Protein 6UYR (pdb70)

Foldseek 3Di:
DFWAKEWEQEPVRDTDIDTDDQQDFVLCLCVVCVVVVHDSLQKFKDFVRHTRDRRDGNNNVVDGHHGYIYMDTD/DDDDDDDDDDDPPDDD

B-factor: mean 20.48, std 8.16, range [10.78, 58.62]

InterPro domains:
  IPR000626 Ubiquitin-like domain [PS50053] (20-97)
  IPR000626 Ubiquitin-like domain [SM00213] (22-93)
  IPR022617 Rad60/SUMO-like domain [PF11976] (22-91)
  IPR029071 Ubiquitin-like domain superfamily [SSF54236] (2-98)
  IPR046332 Small ubiquitin-related modifier 1, Ubl domain [cd16114] (21-96)

Solvent-accessible surface area: 6352 Å² total

Nearest PDB structures (foldseek):
  6uyv-assembly1_A  TM=1.013E+00  e=6.650E-16  Homo sapiens
  2eke-assembly2_D  TM=9.520E-01  e=4.293E-10  Saccharomyces cerevisiae
  3uqb-assembly1_A  TM=9.479E-01  e=8.353E-10  Saccharomyces cerevisiae S288C
  5jne-assembly1_A  TM=9.469E-01  e=2.121E-09  Saccharomyces cerevisiae S288C
  8ik6-assembly2_B  TM=8.566E-01  e=6.239E-06  Homo sapiens

Sequence (90 aa):
GEYIKLKKVIGQDSSEIHHFKVKMTTHLKLKESYAQRQGVPMNSLRFLFEGQRIADNHTPKELGMEEEDVIEVVYQEEAEERVVVISNSSSRY

GO terms:
  GO:0005515 protein binding (F, IPI)
  GO:0015459 potassium channel regulator activity (F, IDA)
  GO:0034605 cellular response to heat (P, IDA)
  GO:0097165 nuclear stress granule (C, IDA)
  GO:0005634 nucleus (C, IDA)
  GO:0005886 plasma membrane (C, IDA)
  GO:0016604 nuclear body (C, IDA)
  GO:0016605 PML body (C, IDA)
  GO:0031386 protein tag activity (F, IDA)
  GO:0045759 negative regulation of action potential (P, IDA)
  GO:0016925 protein sumoylation (P, IDA)
  GO:0032436 positive regulation of proteasomal ubiquitin-dependent protein catabolic process (P, IDA)
  GO:0071276 cellular response to cadmium ion (P, IDA)
  GO:0031625 ubiquitin protein ligase binding (F, IPI)
  GO:0005634 nucleus (C, TAS)
  GO:0005643 nuclear pore (C, TAS)
  GO:0006281 DNA repair (P, TAS)
  GO:0005654 nucleoplasm (C, TAS)
  GO:0005829 cytosol (C, TAS)
  GO:0031334 positive regulation of protein-containing complex assembly (P, IDA)

Structure (mmCIF, N/CA/C/O backbone):
data_6UYR
#
_entry.id   6UYR
#
_cell.length_a   38.373
_cell.length_b   47.070
_cell.length_c   63.179
_cell.angle_alpha   90.000
_cell.angle_beta   90.000
_cell.angle_gamma   90.000
#
_symmetry.space_group_name_H-M   'P 21 21 21'
#
loop_
_entity.id
_entity.type
_entity.pdbx_description
1 polymer 'Small ubiquitin-related modifier 1'
2 polymer 'Protein PML'
3 water water
#
loop_
_atom_site.group_PDB
_atom_site.id
_atom_site.type_symbol
_atom_site.label_atom_id
_atom_site.label_alt_id
_atom_site.label_comp_id
_atom_site.label_asym_id
_atom_site.label_entity_id
_atom_site.label_seq_id
_atom_site.pdbx_PDB_ins_code
_atom_site.Cartn_x
_atom_site.Cartn_y
_atom_site.Cartn_z
_atom_site.occupancy
_atom_site.B_iso_or_equiv
_atom_site.auth_seq_id
_atom_site.auth_comp_id
_atom_site.auth_asym_id
_atom_site.auth_atom_id
_atom_site.pdbx_PDB_model_num
ATOM 1 N N . GLY A 1 5 ? -4.425 -12.562 24.355 1.00 29.23 19 GLY A N 1
ATOM 2 C CA . GLY A 1 5 ? -3.587 -11.393 24.162 1.00 26.89 19 GLY A CA 1
ATOM 3 C C . GLY A 1 5 ? -3.987 -10.543 22.975 1.00 25.15 19 GLY A C 1
ATOM 4 O O . GLY A 1 5 ? -5.148 -10.513 22.578 1.00 25.90 19 GLY A O 1
ATOM 7 N N . GLU A 1 6 ? -3.007 -9.851 22.410 1.00 22.02 20 GLU A N 1
ATOM 8 C CA . GLU A 1 6 ? -3.253 -8.951 21.303 1.00 20.29 20 GLU A CA 1
ATOM 9 C C . GLU A 1 6 ? -3.055 -9.654 19.964 1.00 17.96 20 GLU A C 1
ATOM 10 O O . GLU A 1 6 ? -2.253 -10.584 19.830 1.00 18.41 20 GLU A O 1
ATOM 22 N N . TYR A 1 7 ? -3.772 -9.162 18.955 1.00 16.14 21 TYR A N 1
ATOM 23 C CA . TYR A 1 7 ? -3.437 -9.505 17.582 1.00 15.19 21 TYR A CA 1
ATOM 24 C C . TYR A 1 7 ? -2.095 -8.898 17.202 1.00 14.45 21 TYR A C 1
ATOM 25 O O . TYR A 1 7 ? -1.786 -7.757 17.564 1.00 14.88 21 TYR A O 1
ATOM 43 N N . ILE A 1 8 ? -1.309 -9.664 16.445 1.00 13.38 22 ILE A N 1
ATOM 44 C CA . ILE A 1 8 ? -0.185 -9.129 15.694 1.00 13.30 22 ILE A CA 1
ATOM 45 C C . ILE A 1 8 ? -0.620 -9.111 14.230 1.00 12.23 22 ILE A C 1
ATOM 46 O O . ILE A 1 8 ? -1.443 -9.928 13.802 1.00 13.53 22 ILE A O 1
ATOM 62 N N . LYS A 1 9 ? -0.046 -8.193 13.464 1.00 12.66 23 LYS A N 1
ATOM 63 C CA . LYS A 1 9 ? -0.379 -7.998 12.054 1.00 13.70 23 LYS A CA 1
ATOM 64 C C . LYS A 1 9 ? 0.787 -8.476 11.210 1.00 14.00 23 LYS A C 1
ATOM 65 O O . LYS A 1 9 ? 1.900 -7.978 11.351 1.00 16.64 23 LYS A O 1
ATOM 84 N N . LEU A 1 10 ? 0.528 -9.458 10.359 1.00 12.42 24 LEU A N 1
ATOM 85 C CA . LEU A 1 10 ? 1.524 -10.054 9.491 1.00 12.49 24 LEU A CA 1
ATOM 86 C C . LEU A 1 10 ? 1.244 -9.641 8.057 1.00 12.67 24 LEU A C 1
ATOM 87 O O . LEU A 1 10 ? 0.095 -9.560 7.651 1.00 14.11 24 LEU A O 1
ATOM 103 N N . LYS A 1 11 ? 2.292 -9.379 7.293 1.00 12.89 25 LYS A N 1
ATOM 104 C CA A LYS A 1 11 ? 2.163 -8.988 5.890 0.50 12.88 25 LYS A CA 1
ATOM 105 C CA B LYS A 1 11 ? 2.147 -9.000 5.892 0.50 12.88 25 LYS A CA 1
ATOM 106 C C . LYS A 1 11 ? 2.470 -10.198 5.020 1.00 12.45 25 LYS A C 1
ATOM 107 O O . LYS A 1 11 ? 3.581 -10.735 5.081 1.00 12.71 25 LYS A O 1
ATOM 144 N N . VAL A 1 12 ? 1.514 -10.610 4.196 1.00 11.51 26 VAL A N 1
ATOM 145 C CA . VAL A 1 12 ? 1.716 -11.718 3.259 1.00 11.48 26 VAL A CA 1
ATOM 146 C C . VAL A 1 12 ? 2.002 -11.136 1.879 1.00 11.55 26 VAL A C 1
ATOM 147 O O . VAL A 1 12 ? 1.152 -10.462 1.283 1.00 13.08 26 VAL A O 1
ATOM 160 N N . ILE A 1 13 ? 3.199 -11.418 1.373 1.00 11.47 27 ILE A N 1
ATOM 161 C CA . ILE A 1 13 ? 3.702 -10.877 0.118 1.00 11.63 27 ILE A CA 1
ATOM 162 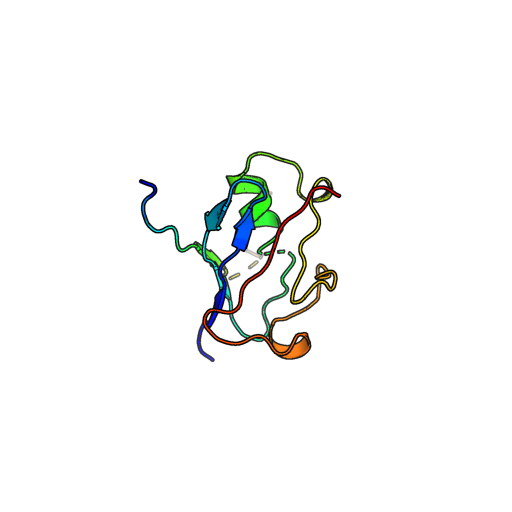C C . ILE A 1 13 ? 3.565 -11.937 -0.965 1.00 12.42 27 ILE A C 1
ATOM 163 O O . ILE A 1 13 ? 4.108 -13.042 -0.835 1.00 13.28 27 ILE A O 1
ATOM 179 N N . GLY A 1 14 ? 2.870 -11.583 -2.059 1.00 12.79 28 GLY A N 1
ATOM 180 C CA . GLY A 1 14 ? 2.709 -12.506 -3.161 1.00 13.15 28 GLY A CA 1
ATOM 181 C C . GLY A 1 14 ? 3.869 -12.451 -4.141 1.00 13.77 28 GLY A C 1
ATOM 182 O O . GLY A 1 14 ? 4.733 -11.572 -4.090 1.00 13.97 28 GLY A O 1
ATOM 186 N N . GLN A 1 15 ? 3.864 -13.415 -5.070 1.00 13.48 29 GLN A N 1
ATOM 187 C CA . GLN A 1 15 ? 4.907 -13.452 -6.084 1.00 15.81 29 GLN A CA 1
ATOM 188 C C . GLN A 1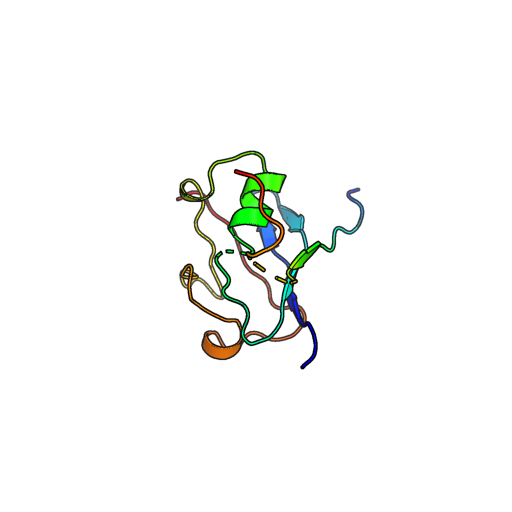 15 ? 4.906 -12.205 -6.942 1.00 15.23 29 GLN A C 1
ATOM 189 O O . GLN A 1 15 ? 5.941 -11.849 -7.509 1.00 16.67 29 GLN A O 1
ATOM 203 N N . ASP A 1 16 ? 3.761 -11.536 -7.056 1.00 14.92 30 ASP A N 1
ATOM 204 C CA . ASP A 1 16 ? 3.619 -10.299 -7.805 1.00 16.40 30 ASP A CA 1
ATOM 205 C C . ASP A 1 16 ? 3.830 -9.047 -6.957 1.00 17.02 30 ASP A C 1
ATOM 206 O O . ASP A 1 16 ? 3.525 -7.943 -7.420 1.00 17.95 30 ASP A O 1
ATOM 215 N N . SER A 1 17 ? 4.328 -9.193 -5.726 1.00 15.19 31 SER A N 1
ATOM 216 C CA . SER A 1 17 ? 4.558 -8.099 -4.771 1.00 15.37 31 SER A CA 1
ATOM 217 C C . SER A 1 17 ? 3.290 -7.511 -4.151 1.00 14.40 31 SER A C 1
ATOM 218 O O . SER A 1 17 ? 3.381 -6.562 -3.363 1.00 15.30 31 SER A O 1
ATOM 226 N N . SER A 1 18 ? 2.118 -8.043 -4.459 1.00 13.99 32 SER A N 1
ATOM 227 C CA . SER A 1 18 ? 0.920 -7.612 -3.762 1.00 13.86 32 SER A CA 1
ATOM 228 C C . SER A 1 18 ? 1.014 -8.024 -2.296 1.00 13.31 32 SER A C 1
ATOM 229 O O . SER A 1 18 ? 1.765 -8.921 -1.928 1.00 14.44 32 SER A O 1
ATOM 237 N N . GLU A 1 19 ? 0.227 -7.354 -1.459 1.00 12.86 33 GLU A N 1
ATOM 238 C CA . GLU A 1 19 ? 0.218 -7.619 -0.026 1.00 12.95 33 GLU A CA 1
ATOM 239 C C . GLU A 1 19 ? -1.205 -7.773 0.484 1.00 12.41 33 GLU A C 1
ATOM 240 O O . GLU A 1 19 ? -2.083 -6.990 0.132 1.00 13.50 33 GLU A O 1
ATOM 252 N N . ILE A 1 20 ? -1.417 -8.775 1.328 1.00 11.73 34 ILE A N 1
ATOM 253 C CA . ILE A 1 20 ? -2.608 -8.856 2.166 1.00 11.87 34 ILE A CA 1
ATOM 254 C C . ILE A 1 20 ? -2.101 -9.020 3.590 1.00 10.81 34 ILE A C 1
ATOM 255 O O . ILE A 1 20 ? -1.235 -9.862 3.846 1.00 11.61 34 ILE A O 1
ATOM 271 N N . HIS A 1 21 ? -2.607 -8.207 4.496 1.00 11.64 35 HIS A N 1
ATOM 272 C CA A HIS A 1 21 ? -2.209 -8.256 5.896 0.50 11.29 35 HIS A CA 1
ATOM 273 C CA B HIS A 1 21 ? -2.194 -8.294 5.889 0.50 11.20 35 HIS A CA 1
ATOM 274 C C . HIS A 1 21 ? -3.229 -9.064 6.690 1.00 11.26 35 HIS A C 1
ATOM 275 O O . HIS A 1 21 ? -4.435 -9.009 6.408 1.00 12.53 35 HIS A O 1
ATOM 302 N N . PHE A 1 22 ? -2.751 -9.776 7.702 1.00 11.34 36 PHE A N 1
ATOM 303 C CA . PHE A 1 22 ? -3.598 -10.626 8.525 1.00 11.16 36 PHE A CA 1
ATOM 304 C C . PHE A 1 22 ?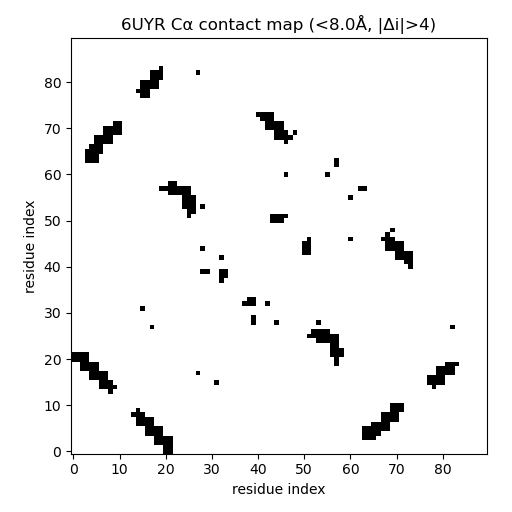 -3.306 -10.369 9.991 1.00 10.97 36 PHE A C 1
ATOM 305 O O . PHE A 1 22 ? -2.149 -10.306 10.398 1.00 13.28 36 PHE A O 1
ATOM 322 N N . LYS A 1 23 ? -4.361 -10.204 10.772 1.00 11.64 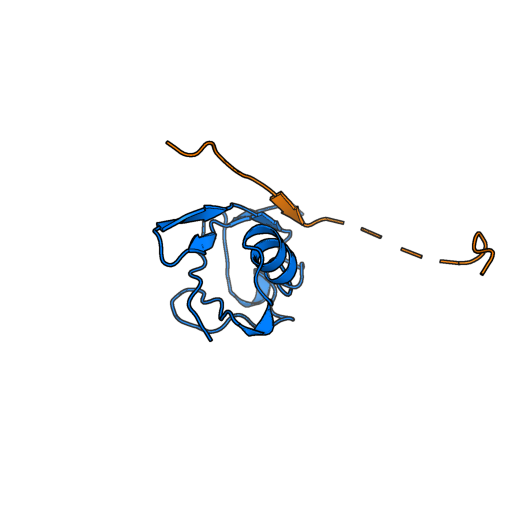37 LYS A N 1
ATOM 323 C CA . LYS A 1 23 ? -4.242 -10.136 12.225 1.00 12.52 37 LYS A CA 1
ATOM 324 C C . LYS A 1 23 ? -4.522 -11.505 12.814 1.00 12.20 37 LYS A C 1
ATOM 325 O O . LYS A 1 23 ? -5.558 -12.110 12.525 1.00 13.43 37 LYS A O 1
ATOM 344 N N . VAL A 1 24 ? -3.578 -11.996 13.613 1.00 12.80 38 VAL A N 1
ATOM 345 C CA . VAL A 1 24 ? -3.654 -13.310 14.235 1.00 13.70 38 VAL A CA 1
ATOM 346 C C . VAL A 1 24 ? -3.192 -13.150 15.676 1.00 13.67 38 VAL A C 1
ATOM 347 O O . VAL A 1 24 ? -2.382 -12.278 15.995 1.00 14.39 38 VAL A O 1
ATOM 360 N N . LYS A 1 25 ? -3.706 -14.002 16.546 1.00 14.93 39 LYS A N 1
ATOM 361 C CA . LYS A 1 25 ? -3.184 -14.092 17.901 1.00 15.05 39 LYS A CA 1
ATOM 362 C C . LYS A 1 25 ? -1.960 -15.007 17.923 1.00 14.63 39 LYS A C 1
ATOM 363 O O . LYS A 1 25 ? -1.709 -15.778 16.997 1.00 14.72 39 LYS A O 1
ATOM 382 N N . MET A 1 26 ? -1.207 -14.943 19.020 1.00 15.27 40 MET A N 1
ATOM 383 C CA . MET A 1 26 ? 0.042 -15.689 19.090 1.00 16.08 40 MET A CA 1
ATOM 384 C C . MET A 1 26 ? -0.185 -17.195 19.078 1.00 16.22 40 MET A C 1
ATOM 385 O O . MET A 1 26 ? 0.728 -17.938 18.699 1.00 16.62 40 MET A O 1
ATOM 399 N N . THR A 1 27 ? -1.383 -17.649 19.444 1.00 16.74 41 THR A N 1
ATOM 400 C CA . THR A 1 27 ? -1.713 -19.069 19.518 1.00 19.10 41 THR A CA 1
ATOM 401 C C . THR A 1 27 ? -2.553 -19.555 18.338 1.00 17.45 41 THR A C 1
ATOM 402 O O . THR A 1 27 ? -2.923 -20.732 18.303 1.00 18.48 41 THR A O 1
ATOM 413 N N . THR A 1 28 ? -2.844 -18.680 17.366 1.00 16.33 42 THR A N 1
ATOM 414 C CA . THR A 1 28 ? -3.634 -19.052 16.200 1.00 16.96 42 THR A CA 1
ATOM 415 C C . THR A 1 28 ? -2.858 -20.008 15.302 1.00 15.49 42 THR A C 1
ATOM 416 O O . THR A 1 28 ? -1.690 -19.756 14.978 1.00 15.22 42 THR A O 1
ATOM 427 N N . HIS A 1 29 ? -3.516 -21.050 14.829 1.00 14.61 43 HIS A N 1
ATOM 428 C CA . HIS A 1 29 ? -2.899 -21.957 13.877 1.00 14.14 43 HIS A CA 1
ATOM 429 C C . HIS A 1 29 ? -2.922 -21.339 12.491 1.00 13.41 43 HIS A C 1
ATOM 430 O O . HIS A 1 29 ? -3.967 -20.895 12.011 1.00 14.42 43 HIS A O 1
ATOM 444 N N . LEU A 1 30 ? -1.764 -21.332 11.843 1.00 12.20 44 LEU A N 1
ATOM 445 C CA . LEU A 1 30 ? -1.601 -20.516 10.641 1.00 11.38 44 LEU A CA 1
ATOM 446 C C . LEU A 1 30 ? -2.275 -21.117 9.421 1.00 11.59 44 LEU A C 1
ATOM 447 O O . LEU A 1 30 ? -2.411 -20.416 8.419 1.00 11.73 44 LEU A O 1
ATOM 463 N N . LYS A 1 31 ? -2.773 -22.347 9.504 1.00 13.12 45 LYS A N 1
ATOM 464 C CA . LYS A 1 31 ? -3.654 -22.892 8.467 1.00 13.78 45 LYS A CA 1
ATOM 465 C C . LYS A 1 31 ? -4.784 -21.908 8.158 1.00 12.22 45 LYS A C 1
ATOM 466 O O . LYS A 1 31 ? -5.227 -21.798 7.029 1.00 13.15 45 LYS A O 1
ATOM 511 N N . LEU A 1 33 ? -4.792 -18.670 8.269 1.00 12.62 47 LEU A N 1
ATOM 512 C CA . LEU A 1 33 ? -4.256 -17.612 7.412 1.00 11.53 47 LEU A CA 1
ATOM 513 C C . LEU A 1 33 ? -4.051 -18.127 5.998 1.00 11.12 47 LEU A C 1
ATOM 514 O O . LEU A 1 33 ? -4.406 -17.448 5.035 1.00 12.68 47 LEU A O 1
ATOM 530 N N . LYS A 1 34 ? -3.475 -19.315 5.872 1.00 11.89 48 LYS A N 1
ATOM 531 C CA . LYS A 1 34 ? -3.215 -19.880 4.554 1.00 12.04 48 LYS A CA 1
ATOM 532 C C . LYS A 1 34 ? -4.501 -20.067 3.769 1.00 12.68 48 LYS A C 1
ATOM 533 O O . LYS A 1 34 ? -4.551 -19.776 2.564 1.00 13.12 48 LYS A O 1
ATOM 552 N N . GLU A 1 35 ? -5.554 -20.560 4.435 1.00 12.32 49 GLU A N 1
ATOM 553 C CA . GLU A 1 35 ? -6.823 -20.784 3.762 1.00 13.54 49 GLU A CA 1
ATOM 554 C C . GLU A 1 35 ? -7.446 -19.477 3.312 1.00 12.56 49 GLU A C 1
ATOM 555 O O . GLU A 1 35 ? -7.978 -19.388 2.203 1.00 13.58 49 GLU A O 1
ATOM 567 N N . SER A 1 36 ? -7.398 -18.464 4.165 1.00 11.74 50 SER A N 1
ATOM 568 C CA . SER A 1 36 ? -7.979 -17.178 3.829 1.00 11.51 50 SER A CA 1
ATOM 569 C C . SER A 1 36 ? -7.226 -16.546 2.667 1.00 11.18 50 SER A C 1
ATOM 570 O O . SER A 1 36 ? -7.837 -15.990 1.745 1.00 12.24 50 SER A O 1
ATOM 578 N N . TYR A 1 37 ? -5.894 -16.612 2.702 1.00 10.78 51 TYR A N 1
ATOM 579 C CA . TYR A 1 37 ? -5.095 -16.050 1.624 1.00 11.63 51 TYR A CA 1
ATOM 580 C C . TYR A 1 37 ? -5.409 -16.746 0.303 1.00 10.92 51 TYR A C 1
ATOM 581 O O . TYR A 1 37 ? -5.631 -16.092 -0.719 1.00 11.21 51 TYR A O 1
ATOM 599 N N . ALA A 1 38 ? -5.426 -18.082 0.306 1.00 11.49 52 ALA A N 1
ATOM 600 C CA . ALA A 1 38 ? -5.686 -18.813 -0.932 1.00 11.71 52 ALA A CA 1
ATOM 601 C C . ALA A 1 38 ? -7.078 -18.497 -1.459 1.00 11.25 52 ALA A C 1
ATOM 602 O O . ALA A 1 38 ? -7.263 -18.320 -2.664 1.00 12.76 52 ALA A O 1
ATOM 609 N N . GLN A 1 39 ? -8.067 -18.416 -0.567 1.00 11.61 53 GLN A N 1
ATOM 610 C CA . GLN A 1 39 ? -9.417 -18.032 -0.960 1.00 11.93 53 GLN A CA 1
ATOM 611 C C . GLN A 1 39 ? -9.411 -16.688 -1.670 1.00 12.33 53 GLN A C 1
ATOM 612 O O . GLN A 1 39 ? -10.070 -16.505 -2.711 1.00 13.54 53 GLN A O 1
ATOM 626 N N . ARG A 1 40 ? -8.686 -15.726 -1.104 1.00 12.33 54 ARG A N 1
ATOM 627 C CA . ARG A 1 40 ? -8.692 -14.372 -1.656 1.00 11.83 54 ARG A CA 1
ATOM 628 C C . ARG A 1 40 ? -7.912 -14.288 -2.959 1.00 13.12 54 ARG A C 1
ATOM 629 O O . ARG A 1 40 ? -8.189 -13.405 -3.789 1.00 14.99 54 ARG A O 1
ATOM 650 N N . GLN A 1 41 ? -6.956 -15.182 -3.152 1.00 13.21 55 GLN A N 1
ATOM 651 C CA . GLN A 1 41 ? -6.227 -15.264 -4.411 1.00 13.76 55 GLN A CA 1
ATOM 652 C C . GLN A 1 41 ? -6.957 -16.107 -5.450 1.00 15.80 55 GLN A C 1
ATOM 653 O O . GLN A 1 41 ? -6.545 -16.121 -6.615 1.00 17.85 55 GLN A O 1
ATOM 667 N N . GLY A 1 42 ? -7.990 -16.835 -5.041 1.00 15.71 56 GLY A N 1
ATOM 668 C CA . GLY A 1 42 ? -8.736 -17.678 -5.950 1.00 16.05 56 GLY A CA 1
ATOM 669 C C . GLY A 1 42 ? -7.994 -18.899 -6.424 1.00 17.05 56 GLY A C 1
ATOM 670 O O . GLY A 1 42 ? -8.196 -19.321 -7.565 1.00 19.29 56 GLY A O 1
ATOM 674 N N . VAL A 1 43 ? -7.153 -19.488 -5.574 1.00 17.03 57 VAL A N 1
ATOM 675 C CA . VAL A 1 43 ? -6.403 -20.696 -5.917 1.00 17.67 57 VAL A CA 1
ATOM 676 C C . VAL A 1 43 ? -6.515 -21.692 -4.778 1.00 18.51 57 VAL A C 1
ATOM 677 O O . VAL A 1 43 ? -6.800 -21.320 -3.624 1.00 18.40 57 VAL A O 1
ATOM 690 N N . PRO A 1 44 ? -6.256 -22.975 -5.052 1.00 20.32 58 PRO A N 1
ATOM 691 C CA . PRO A 1 44 ? -6.266 -23.972 -3.977 1.00 21.13 58 PRO A CA 1
ATOM 692 C C . PRO A 1 44 ? -5.142 -23.719 -2.982 1.00 20.48 58 PRO A C 1
ATOM 693 O O . PRO A 1 44 ? -4.018 -23.368 -3.353 1.00 19.80 58 PRO A O 1
ATOM 704 N N . MET A 1 45 ? -5.449 -23.922 -1.701 1.00 21.18 59 MET A N 1
ATOM 705 C CA . MET A 1 45 ? -4.433 -23.724 -0.675 1.00 23.14 59 MET A CA 1
ATOM 706 C C . MET A 1 45 ? -3.211 -24.598 -0.935 1.00 21.71 59 MET A C 1
ATOM 707 O O . MET A 1 45 ? -2.072 -24.159 -0.729 1.00 20.18 59 MET A O 1
ATOM 721 N N . ASN A 1 46 ? -3.424 -25.828 -1.404 1.00 21.74 60 ASN A N 1
ATOM 722 C CA . ASN A 1 46 ? -2.323 -26.765 -1.606 1.00 22.16 60 ASN A CA 1
ATOM 723 C C . ASN A 1 46 ? -1.485 -26.445 -2.838 1.00 20.58 60 ASN A C 1
ATOM 724 O O . ASN A 1 46 ? -0.464 -27.102 -3.052 1.00 21.36 60 ASN A O 1
ATOM 735 N N . SER A 1 47 ? -1.837 -25.414 -3.601 1.00 19.01 61 SER A N 1
ATOM 736 C CA . SER A 1 47 ? -1.015 -24.936 -4.706 1.00 17.83 61 SER A CA 1
ATOM 737 C C . SER A 1 47 ? 0.047 -23.934 -4.266 1.00 16.15 61 SER A C 1
ATOM 738 O O . SER A 1 47 ? 0.865 -23.515 -5.090 1.00 17.45 61 SER A O 1
ATOM 746 N N . LEU A 1 48 ? 0.044 -23.535 -2.996 1.00 14.95 62 LEU A N 1
ATOM 747 C CA . LEU A 1 48 ? 0.918 -22.497 -2.474 1.00 14.55 62 LEU A CA 1
ATOM 748 C C . LEU A 1 48 ? 1.774 -23.054 -1.345 1.00 14.52 62 LEU A C 1
ATOM 749 O O . LEU A 1 48 ? 1.387 -23.996 -0.654 1.00 16.31 62 LEU A O 1
ATOM 765 N N . ARG A 1 49 ? 2.944 -22.469 -1.163 1.00 13.00 63 ARG A N 1
ATOM 766 C CA . ARG A 1 49 ? 3.749 -22.687 0.033 1.00 12.84 63 ARG A CA 1
ATOM 767 C C . ARG A 1 49 ? 4.011 -21.329 0.668 1.00 11.96 63 ARG A C 1
ATOM 768 O O . ARG A 1 49 ? 4.242 -20.333 -0.028 1.00 13.57 63 ARG A O 1
ATOM 789 N N . PHE A 1 50 ? 3.939 -21.296 1.985 1.00 11.30 64 PHE A N 1
ATOM 790 C CA . PHE A 1 50 ? 4.058 -20.069 2.757 1.00 10.87 64 PHE A CA 1
ATOM 791 C C . PHE A 1 50 ? 5.328 -20.170 3.578 1.00 11.14 64 PHE A C 1
ATOM 792 O O . PHE A 1 50 ? 5.530 -21.154 4.294 1.00 12.12 64 PHE A O 1
ATOM 809 N N . LEU A 1 51 ? 6.180 -19.156 3.487 1.00 11.16 65 LEU A N 1
ATOM 810 C CA . LEU A 1 51 ? 7.479 -19.201 4.146 1.00 11.24 65 LEU A CA 1
ATOM 811 C C . LEU A 1 51 ? 7.645 -18.041 5.109 1.00 11.13 65 LEU A C 1
ATOM 812 O O . LEU A 1 51 ? 7.246 -16.917 4.817 1.00 12.34 65 LEU A O 1
ATOM 828 N N . PHE A 1 52 ? 8.266 -18.326 6.250 1.00 11.57 66 PHE A N 1
ATOM 829 C CA . PHE A 1 52 ? 8.675 -17.293 7.191 1.00 12.28 66 PHE A CA 1
ATOM 830 C C . PHE A 1 52 ? 10.184 -17.385 7.320 1.00 13.04 66 PHE A C 1
ATOM 831 O O . PHE A 1 52 ? 10.712 -18.432 7.717 1.00 14.03 66 PHE A O 1
ATOM 848 N N . GLU A 1 53 ? 10.884 -16.331 6.931 1.00 14.78 67 GLU A N 1
ATOM 849 C CA . GLU A 1 53 ? 12.347 -16.349 6.905 1.00 16.98 67 GLU A CA 1
ATOM 850 C C . GLU A 1 53 ? 12.863 -17.543 6.109 1.00 16.52 67 GLU A C 1
ATOM 851 O O . GLU A 1 53 ? 13.860 -18.172 6.455 1.00 18.53 67 GLU A O 1
ATOM 863 N N . GLY A 1 54 ? 12.159 -17.876 5.032 1.00 14.82 68 GLY A N 1
ATOM 864 C CA . GLY A 1 54 ? 12.566 -18.952 4.159 1.00 14.90 68 GLY A CA 1
ATOM 865 C C . GLY A 1 54 ? 12.130 -20.336 4.596 1.00 14.60 68 GLY A C 1
ATOM 866 O O . GLY A 1 54 ? 12.287 -21.286 3.826 1.00 16.67 68 GLY A O 1
ATOM 870 N N . GLN A 1 55 ? 11.546 -20.476 5.777 1.00 14.20 69 GLN A N 1
ATOM 871 C CA . GLN A 1 55 ? 11.162 -21.776 6.307 1.00 15.62 69 GLN A CA 1
ATOM 872 C C . GLN A 1 55 ? 9.672 -22.010 6.114 1.00 13.63 69 GLN A C 1
ATOM 873 O O . GLN A 1 55 ? 8.859 -21.093 6.278 1.00 13.66 69 GLN A O 1
ATOM 887 N N . ARG A 1 56 ? 9.312 -23.254 5.805 1.00 13.87 70 ARG A N 1
ATOM 888 C CA . ARG A 1 56 ? 7.916 -23.576 5.539 1.00 14.21 70 ARG A CA 1
ATOM 889 C C . ARG A 1 56 ? 7.044 -23.430 6.784 1.00 14.55 70 ARG A C 1
ATOM 890 O O . ARG A 1 56 ? 7.343 -23.978 7.848 1.00 15.34 70 ARG A O 1
ATOM 911 N N . ILE A 1 57 ? 5.922 -22.745 6.616 1.00 13.94 71 ILE A N 1
ATOM 912 C CA . ILE A 1 57 ? 4.912 -22.607 7.657 1.00 13.31 71 ILE A CA 1
ATOM 913 C C . ILE A 1 57 ? 3.932 -23.773 7.570 1.00 13.57 71 ILE A C 1
ATOM 914 O O . ILE A 1 57 ? 3.230 -23.930 6.568 1.00 14.69 71 ILE A O 1
ATOM 930 N N . ALA A 1 58 ? 3.875 -24.571 8.634 1.00 13.99 72 ALA A N 1
ATOM 931 C CA . ALA A 1 58 ? 2.955 -25.696 8.725 1.00 14.15 72 ALA A CA 1
ATOM 932 C C . ALA A 1 58 ? 1.546 -25.230 9.072 1.00 13.17 72 ALA A C 1
ATOM 933 O O . ALA A 1 58 ? 1.335 -24.145 9.621 1.00 13.78 72 ALA A O 1
ATOM 940 N N . ASP A 1 59 ? 0.565 -26.090 8.772 1.00 14.67 73 ASP A N 1
ATOM 941 C CA . ASP A 1 59 ? -0.816 -25.797 9.120 1.00 15.21 73 ASP A CA 1
ATOM 942 C C . ASP A 1 59 ? -0.955 -25.488 10.606 1.00 14.51 73 ASP A C 1
ATOM 943 O O . ASP A 1 59 ? -1.705 -24.592 10.999 1.00 14.39 73 ASP A O 1
ATOM 952 N N . ASN A 1 60 ? -0.265 -26.240 11.448 1.00 15.27 74 ASN A N 1
ATOM 953 C CA . ASN A 1 60 ? -0.444 -26.070 12.883 1.00 16.72 74 ASN A CA 1
ATOM 954 C C . ASN A 1 60 ? 0.658 -25.270 13.538 1.00 14.52 74 ASN A C 1
ATOM 955 O O . ASN A 1 60 ? 0.654 -25.138 14.765 1.00 15.55 74 ASN A O 1
ATOM 966 N N . HIS A 1 61 ? 1.554 -24.674 12.756 1.00 12.98 75 HIS A N 1
ATOM 967 C CA . HIS A 1 61 ? 2.429 -23.672 13.332 1.00 13.66 75 HIS A CA 1
ATOM 968 C C . HIS A 1 61 ? 1.595 -22.512 13.861 1.00 13.53 75 HIS A C 1
ATOM 969 O O . HIS A 1 61 ? 0.569 -22.142 13.288 1.00 13.61 75 HIS A O 1
ATOM 983 N N . THR A 1 62 ? 2.074 -21.911 14.941 1.00 13.37 76 THR A N 1
ATOM 984 C CA . THR A 1 62 ? 1.524 -20.685 15.481 1.00 12.71 76 THR A CA 1
ATOM 985 C C . THR A 1 62 ? 2.580 -19.596 15.423 1.00 12.52 76 THR A C 1
ATOM 986 O O . THR A 1 62 ? 3.790 -19.878 15.349 1.00 13.53 76 THR A O 1
ATOM 997 N N . PRO A 1 63 ? 2.168 -18.334 15.486 1.00 13.38 77 PRO A N 1
ATOM 998 C CA . PRO A 1 63 ? 3.158 -17.252 15.563 1.00 13.98 77 PRO A CA 1
ATOM 999 C C . PRO A 1 63 ? 4.103 -17.421 16.735 1.00 14.26 77 PRO A C 1
ATOM 1000 O O . PRO A 1 63 ? 5.291 -17.101 16.618 1.00 15.56 77 PRO A O 1
ATOM 1011 N N . LYS A 1 64 ? 3.607 -17.909 17.871 1.00 15.45 78 LYS A N 1
ATOM 1012 C CA . LYS A 1 64 ? 4.473 -18.135 19.021 1.00 17.20 78 LYS A CA 1
ATOM 1013 C C . LYS A 1 64 ? 5.564 -19.147 18.691 1.00 16.75 78 LYS A C 1
ATOM 1014 O O . LYS A 1 64 ? 6.738 -18.928 19.006 1.00 18.04 78 LYS A O 1
ATOM 1033 N N . GLU A 1 65 ? 5.198 -20.271 18.050 1.00 15.99 79 GLU A N 1
ATOM 1034 C CA . GLU A 1 65 ? 6.205 -21.270 17.709 1.00 16.18 79 GLU A CA 1
ATOM 1035 C C . GLU A 1 65 ? 7.263 -20.692 16.777 1.00 16.38 79 GLU A C 1
ATOM 1036 O O . GLU A 1 65 ? 8.443 -21.042 16.863 1.00 17.32 79 GLU A O 1
ATOM 1048 N N . LEU A 1 66 ? 6.849 -19.829 15.852 1.00 15.92 80 LEU A N 1
ATOM 1049 C CA . LEU A 1 66 ? 7.768 -19.301 14.857 1.00 15.82 80 LEU A CA 1
ATOM 1050 C C . LEU A 1 66 ? 8.526 -18.076 15.337 1.00 16.10 80 LEU A C 1
ATOM 1051 O O . LEU A 1 66 ? 9.410 -17.597 14.621 1.00 18.06 80 LEU A O 1
ATOM 1067 N N . GLY A 1 67 ? 8.193 -17.547 16.507 1.00 16.61 81 GLY A N 1
ATOM 1068 C CA . GLY A 1 67 ? 8.851 -16.349 16.980 1.00 16.77 81 GLY A CA 1
ATOM 1069 C C . GLY A 1 67 ? 8.442 -15.105 16.231 1.00 17.01 81 GLY A C 1
ATOM 1070 O O . GLY A 1 67 ? 9.231 -14.164 16.119 1.00 19.60 81 GLY A O 1
ATOM 1074 N N . MET A 1 68 ? 7.225 -15.085 15.691 1.00 15.94 82 MET A N 1
ATOM 1075 C CA . MET A 1 68 ? 6.757 -13.958 14.912 1.00 15.22 82 MET A CA 1
ATOM 1076 C C . MET A 1 68 ? 6.383 -12.780 15.798 1.00 16.12 82 MET A C 1
ATOM 1077 O O . MET A 1 68 ? 5.984 -12.943 16.957 1.00 17.38 82 MET A O 1
ATOM 1091 N N . GLU A 1 69 ? 6.494 -11.585 15.221 1.00 15.37 83 GLU A N 1
ATOM 1092 C CA . GLU A 1 69 ? 6.171 -10.338 15.886 1.00 17.42 83 GLU A CA 1
ATOM 1093 C C . GLU A 1 69 ? 5.397 -9.432 14.937 1.00 15.26 83 GLU A C 1
ATOM 1094 O O . GLU A 1 69 ? 5.303 -9.679 13.734 1.00 14.02 83 GLU A O 1
ATOM 1106 N N . GLU A 1 70 ? 4.846 -8.362 15.500 1.00 15.70 84 GLU A N 1
ATOM 1107 C CA . GLU A 1 70 ? 4.122 -7.360 14.735 1.00 15.11 84 GLU A CA 1
ATOM 1108 C C . GLU A 1 70 ? 4.921 -6.945 13.511 1.00 15.09 84 GLU A C 1
ATOM 1109 O O . GLU A 1 70 ? 6.113 -6.636 13.594 1.00 15.96 84 GLU A O 1
ATOM 1121 N N . GLU A 1 71 ? 4.234 -6.930 12.376 1.00 14.84 85 GLU A N 1
ATOM 1122 C CA . GLU A 1 71 ? 4.743 -6.497 11.075 1.00 16.39 85 GLU A CA 1
ATOM 1123 C C . GLU A 1 71 ? 5.743 -7.461 10.461 1.00 15.00 85 GLU A C 1
ATOM 1124 O O . GLU A 1 71 ? 6.344 -7.137 9.445 1.00 17.15 85 GLU A O 1
ATOM 1136 N N . ASP A 1 72 ? 5.873 -8.677 10.988 1.00 13.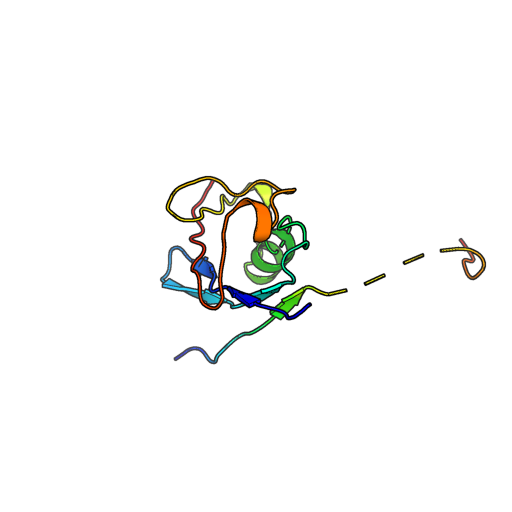36 86 ASP A N 1
ATOM 1137 C CA . ASP A 1 72 ? 6.654 -9.673 10.274 1.00 13.00 86 ASP A CA 1
ATOM 1138 C C . ASP A 1 72 ? 6.009 -10.013 8.928 1.00 12.18 86 ASP A C 1
ATOM 1139 O O . ASP A 1 72 ? 4.806 -9.867 8.712 1.00 13.54 86 ASP A O 1
ATOM 1148 N N . VAL A 1 73 ? 6.853 -10.510 8.028 1.00 13.05 87 VAL A N 1
ATOM 1149 C CA . VAL A 1 73 ? 6.496 -10.824 6.651 1.00 12.82 87 VAL A CA 1
ATOM 1150 C C . VAL A 1 73 ? 6.418 -12.330 6.462 1.00 11.91 87 VAL A C 1
ATOM 1151 O O . VAL A 1 73 ? 7.261 -13.080 6.967 1.00 13.05 87 VAL A O 1
ATOM 1164 N N . ILE A 1 74 ? 5.432 -12.755 5.680 1.00 11.26 88 ILE A N 1
ATOM 1165 C CA . ILE A 1 74 ? 5.324 -14.104 5.149 1.00 11.38 88 ILE A CA 1
ATOM 1166 C C . ILE A 1 74 ? 5.410 -13.977 3.634 1.00 11.44 88 ILE A C 1
ATOM 1167 O O . ILE A 1 74 ? 4.731 -13.127 3.047 1.00 12.57 88 ILE A O 1
ATOM 1183 N N . GLU A 1 75 ? 6.210 -14.822 3.004 1.00 10.86 89 GLU A N 1
ATOM 1184 C CA . GLU A 1 75 ? 6.268 -14.866 1.548 1.00 11.03 89 GLU A CA 1
ATOM 1185 C C . GLU A 1 75 ? 5.534 -16.087 1.029 1.00 11.74 89 GLU A C 1
ATOM 1186 O O . GLU A 1 75 ? 5.671 -17.177 1.577 1.00 13.69 89 GLU A O 1
ATOM 1198 N N . VAL A 1 76 ? 4.792 -15.914 -0.049 1.00 11.19 90 VAL A N 1
ATOM 1199 C CA A VAL A 1 76 ? 4.056 -16.998 -0.696 0.50 11.36 90 VAL A CA 1
ATOM 1200 C CA B VAL A 1 76 ? 4.088 -17.029 -0.672 0.50 11.88 90 VAL A CA 1
ATOM 1201 C C . VAL A 1 76 ? 4.689 -17.312 -2.036 1.00 11.58 90 VAL A C 1
ATOM 1202 O O . VAL A 1 76 ? 4.940 -16.407 -2.845 1.00 13.09 90 VAL A O 1
ATOM 1227 N N . TYR A 1 77 ? 4.916 -18.594 -2.289 1.00 12.68 91 TYR A N 1
ATOM 1228 C CA . TYR A 1 77 ? 5.438 -19.079 -3.550 1.00 13.45 91 TYR A CA 1
ATOM 1229 C C . TYR A 1 77 ? 4.538 -20.212 -4.027 1.00 14.87 91 TYR A C 1
ATOM 1230 O O . TYR A 1 77 ? 3.720 -20.744 -3.276 1.00 14.46 91 TYR A O 1
ATOM 1248 N N . GLN A 1 78 ? 4.675 -20.592 -5.291 1.00 16.42 92 GLN A N 1
ATOM 1249 C CA . GLN A 1 78 ? 3.956 -21.766 -5.753 1.00 17.27 92 GLN A CA 1
ATOM 1250 C C . GLN A 1 78 ? 4.544 -23.011 -5.099 1.00 17.94 92 GLN A C 1
ATOM 1251 O O . GLN A 1 78 ? 5.747 -23.091 -4.831 1.00 18.48 92 GLN A O 1
ATOM 1265 N N . GLU A 1 79 ? 3.688 -23.987 -4.846 1.00 19.23 93 GLU A N 1
ATOM 1266 C CA . GLU A 1 79 ? 4.155 -25.238 -4.266 1.00 21.63 93 GLU A CA 1
ATOM 1267 C C . GLU A 1 79 ? 5.103 -25.966 -5.209 1.00 24.89 93 GLU A C 1
ATOM 1268 O O . GLU A 1 79 ? 6.040 -26.604 -4.730 1.00 27.27 93 GLU A O 1
ATOM 1280 N N . GLU B 2 6 ? -2.680 1.676 -7.730 1.00 43.66 6 GLU B N 1
ATOM 1281 C CA . GLU B 2 6 ? -2.305 1.673 -6.322 1.00 43.05 6 GLU B CA 1
ATOM 1282 C C . GLU B 2 6 ? -3.331 0.918 -5.479 1.00 38.77 6 GLU B C 1
ATOM 1283 O O . GLU B 2 6 ? -4.462 1.368 -5.293 1.00 39.09 6 GLU B O 1
ATOM 1294 N N . ALA B 2 7 ? -2.926 -0.239 -4.968 1.00 33.61 7 ALA B N 1
ATOM 1295 C CA . ALA B 2 7 ? -3.823 -1.031 -4.145 1.00 29.01 7 ALA B CA 1
ATOM 1296 C C . ALA B 2 7 ? -4.053 -0.354 -2.798 1.00 24.97 7 ALA B C 1
ATOM 1297 O O . ALA B 2 7 ? -3.159 0.277 -2.227 1.00 26.73 7 ALA B O 1
ATOM 1304 N N . GLU B 2 8 ? -5.267 -0.497 -2.286 1.00 19.99 8 GLU B N 1
ATOM 1305 C CA . GLU B 2 8 ? -5.597 -0.035 -0.951 1.00 18.82 8 GLU B CA 1
ATOM 1306 C C . GLU B 2 8 ? -5.124 -1.063 0.074 1.00 18.42 8 GLU B C 1
ATOM 1307 O O . GLU B 2 8 ? -4.910 -2.232 -0.241 1.00 19.03 8 GLU B O 1
ATOM 1319 N N . GLU B 2 9 ? -4.970 -0.617 1.315 1.00 19.14 9 GLU B N 1
ATOM 1320 C CA . GLU B 2 9 ? -4.605 -1.532 2.386 1.00 18.67 9 GLU B CA 1
ATOM 1321 C C . GLU B 2 9 ? -5.698 -2.574 2.609 1.00 16.16 9 GLU B C 1
ATOM 1322 O O . GLU B 2 9 ? -6.895 -2.278 2.582 1.00 16.64 9 GLU B O 1
ATOM 1334 N N . ARG B 2 10 ? -5.267 -3.807 2.838 1.00 14.36 10 ARG B N 1
ATOM 1335 C CA . ARG B 2 10 ? -6.143 -4.941 3.087 1.00 13.28 10 ARG B CA 1
ATOM 1336 C C . ARG B 2 10 ? -5.675 -5.594 4.374 1.00 11.64 10 ARG B C 1
ATOM 1337 O O . ARG B 2 10 ? -4.573 -6.147 4.424 1.00 12.82 10 ARG B O 1
ATOM 1358 N N . VAL B 2 11 ? -6.517 -5.542 5.405 1.00 12.25 11 VAL B N 1
ATOM 1359 C CA . VAL B 2 11 ? -6.246 -6.170 6.693 1.00 12.26 11 VAL B CA 1
ATOM 1360 C C . VAL B 2 11 ? -7.392 -7.117 7.001 1.00 12.00 11 VAL B C 1
ATOM 1361 O O . VAL B 2 11 ? -8.543 -6.682 7.127 1.00 13.88 11 VAL B O 1
ATOM 1374 N N . VAL B 2 12 ? -7.073 -8.402 7.135 1.00 12.40 12 VAL B N 1
ATOM 1375 C CA . VAL B 2 12 ? -8.033 -9.467 7.409 1.00 12.24 12 VAL B CA 1
ATOM 1376 C C . VAL B 2 12 ? -7.798 -9.945 8.836 1.00 12.73 12 VAL B C 1
ATOM 1377 O O . VAL B 2 12 ? -6.656 -10.207 9.219 1.00 13.80 12 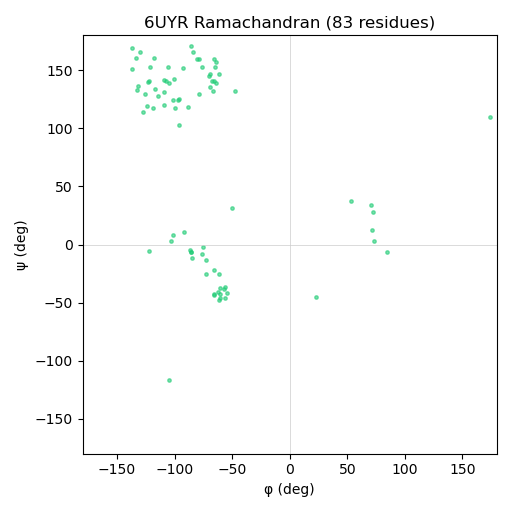VAL B O 1
ATOM 1390 N N . VAL B 2 13 ? -8.870 -10.058 9.619 1.00 12.74 13 VAL B N 1
ATOM 1391 C CA . VAL B 2 13 ? -8.769 -10.537 10.994 1.00 14.04 13 VAL B CA 1
ATOM 1392 C C . VAL B 2 13 ? -9.107 -12.019 11.018 1.00 14.46 13 VAL B C 1
ATOM 1393 O O . VAL B 2 13 ? -10.184 -12.419 10.569 1.00 15.06 13 VAL B O 1
ATOM 1406 N N . ILE B 2 14 ? -8.198 -12.826 11.545 1.00 15.12 14 ILE B N 1
ATOM 1407 C CA . ILE B 2 14 ? -8.416 -14.258 11.720 1.00 17.89 14 ILE B CA 1
ATOM 1408 C C . ILE B 2 14 ? -8.883 -14.429 13.160 1.00 22.15 14 ILE B C 1
ATOM 1409 O O . ILE B 2 14 ? -8.083 -14.374 14.093 1.00 23.79 14 ILE B O 1
ATOM 1425 N N . SER B 2 15 ? -10.185 -14.629 13.340 1.00 27.11 15 SER B N 1
ATOM 1426 C CA . SER B 2 15 ? -10.774 -14.707 14.674 1.00 31.84 15 SER B CA 1
ATOM 1427 C C . SER B 2 15 ? -11.097 -16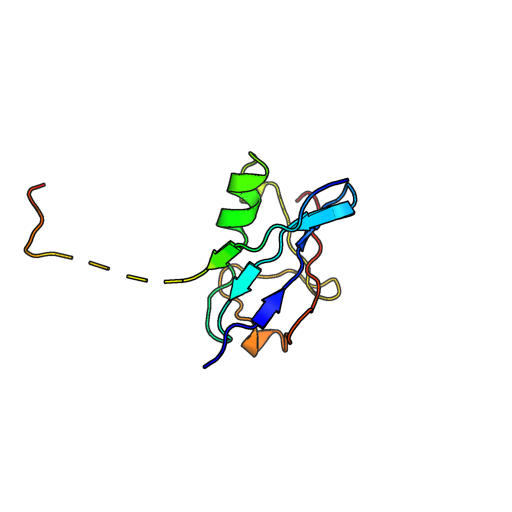.158 15.000 1.00 34.50 15 SER B C 1
ATOM 1428 O O . SER B 2 15 ? -10.441 -17.073 14.496 1.00 36.44 15 SER B O 1
ATOM 1436 N N . ASN B 2 24 ? -24.465 -29.483 18.957 1.00 31.36 24 ASN B N 1
ATOM 1437 C CA . ASN B 2 24 ? -25.133 -28.178 18.916 1.00 30.30 24 ASN B CA 1
ATOM 1438 C C . ASN B 2 24 ? -26.639 -28.337 19.048 1.00 26.75 24 ASN B C 1
ATOM 1439 O O . ASN B 2 24 ? -27.328 -28.812 18.141 1.00 25.85 24 ASN B O 1
ATOM 1449 N N . SER B 2 25 ? -27.156 -27.916 20.194 1.00 24.02 25 SER B N 1
ATOM 1450 C CA . SER B 2 25 ? -28.543 -28.206 20.499 1.00 22.80 25 SER B CA 1
ATOM 1451 C C . SER B 2 25 ? -29.511 -27.382 19.671 1.00 21.90 25 SER B C 1
ATOM 1452 O O . SER B 2 25 ? -30.697 -27.708 19.664 1.00 21.25 25 SER B O 1
ATOM 1460 N N . SER B 2 26 ? -29.042 -26.333 18.978 1.00 21.27 26 SER B N 1
ATOM 1461 C CA . SER B 2 26 ? -29.908 -25.542 18.110 1.00 22.21 26 SER B CA 1
ATOM 1462 C C . SER B 2 26 ? -30.039 -26.136 16.715 1.00 22.38 26 SER B C 1
ATOM 1463 O O . SER B 2 26 ? -30.842 -25.647 15.918 1.00 22.94 26 SER B O 1
ATOM 1471 N N . SER B 2 27 ? -29.279 -27.177 16.404 1.00 22.93 27 SER B N 1
ATOM 1472 C CA . SER B 2 27 ? -29.287 -27.729 15.062 1.00 23.85 27 SER B CA 1
ATOM 1473 C C . SER B 2 27 ? -30.654 -28.319 14.736 1.00 21.86 27 SER B C 1
ATOM 1474 O O . SER B 2 27 ? -31.401 -28.764 15.611 1.00 21.12 27 SER B O 1
ATOM 1482 N N . ARG B 2 28 ? -30.975 -28.323 13.450 1.00 20.2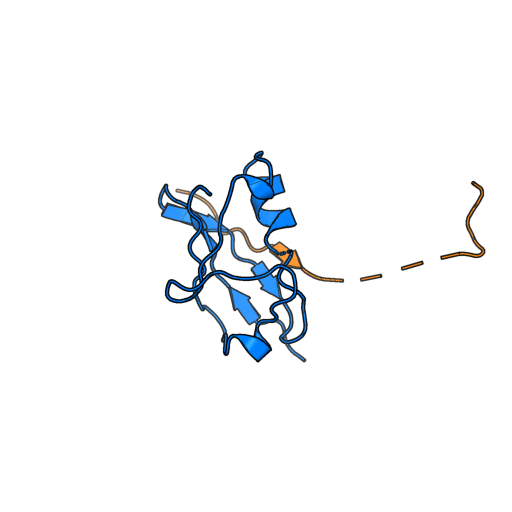1 28 ARG B N 1
ATOM 1483 C CA . ARG B 2 28 ? -32.166 -28.989 12.960 1.00 18.94 28 ARG B CA 1
ATOM 1484 C C . ARG B 2 28 ? -31.859 -30.049 11.914 1.00 20.26 28 ARG B C 1
ATOM 1485 O O . ARG B 2 28 ? -32.766 -30.783 11.520 1.00 21.12 28 ARG B O 1
ATOM 1506 N N . TYR B 2 29 ? -30.608 -30.179 11.490 1.00 22.79 29 TYR B N 1
ATOM 1507 C CA . TYR B 2 29 ? -30.224 -31.238 10.576 1.00 25.16 29 TYR B CA 1
ATOM 1508 C C . TYR B 2 29 ? -29.066 -32.038 11.157 1.00 27.32 29 TYR B C 1
ATOM 1509 O O . TYR B 2 29 ? -28.232 -31.474 11.881 1.00 28.12 29 TYR B O 1
#

Secondary structure (DSSP, 8-state):
---EEEEEEPTTS-EEEEEE-TT-----HHHHHHHHTS-GGGEEEEETTEEPPTT--HHHHT--TT-EEEEEE-/-PPP-EEE---TT---

Organism: Homo sapiens (NCBI:txid9606)

Radius of gyration: 14.13 Å; Cα contacts (8 Å, |Δi|>4): 169; chains: 2; bounding box: 45×33×32 Å